Protein AF-M1NQW3-F1 (afdb_monomer_lite)

Foldseek 3Di:
DDWDQFVCVCVPDPDHDPDDGDRDIADPDDFQQDPDDGGDDDDDDPDDDDDDPVVVVVCVPRPD

Sequence (64 aa):
FTQQYQLAVCNSNRTLCKDPPDKLFTVHGLWPSNMVGPDPSKCPIKNIRKREKLLENQLKIIWP

Radius of gyration: 15.21 Å; chains: 1; bounding box: 24×30×34 Å

InterPro domains:
  IPR001568 Ribonuclease T2-like [PF00445] (1-64)
  IPR018188 Ribonuclease T2, His active site 1 [PS00530] (25-32)
  IPR036430 Ribonuclease T2-like superfamily [G3DSA:3.90.730.10] (1-64)
  IPR036430 Ribonuclease T2-like superfamily [SSF55895] (1-64)

Secondary structure (DSSP, 8-state):
-EEEEHHHHHTSSSS--SSPPPSSEEEEE-----SSSPPP-SPPPS---PPPHHHHHHHHHH--

pLDDT: mean 96.76, std 2.12, range [87.44, 98.62]

Structure (mmCIF, N/CA/C/O backbone):
data_AF-M1NQW3-F1
#
_entry.id   AF-M1NQW3-F1
#
loop_
_atom_site.group_PDB
_atom_site.id
_atom_site.type_symbol
_atom_site.label_atom_id
_atom_site.label_alt_id
_atom_site.label_comp_id
_atom_site.label_asym_id
_atom_site.label_entity_id
_atom_site.label_seq_id
_atom_site.pdbx_PDB_ins_code
_atom_site.Cartn_x
_atom_site.Cartn_y
_atom_site.Cartn_z
_atom_site.occupancy
_atom_site.B_iso_or_equiv
_atom_site.auth_seq_id
_atom_site.auth_comp_id
_atom_site.auth_asym_id
_atom_site.auth_atom_id
_atom_site.pdbx_PDB_model_num
ATOM 1 N N . PHE A 1 1 ? -1.440 -6.162 -6.815 1.00 97.88 1 PHE A N 1
ATOM 2 C CA . PHE A 1 1 ? -2.215 -5.383 -5.827 1.00 97.88 1 PHE A CA 1
ATOM 3 C C . PHE A 1 1 ? -2.236 -6.178 -4.544 1.00 97.88 1 PHE A C 1
ATOM 5 O O . PHE A 1 1 ? -2.644 -7.333 -4.586 1.00 97.88 1 PHE A O 1
ATOM 12 N N . THR A 1 2 ? -1.767 -5.588 -3.452 1.00 98.44 2 THR A N 1
ATOM 13 C CA . THR A 1 2 ? -1.571 -6.292 -2.185 1.00 98.44 2 THR A CA 1
ATOM 14 C C . THR A 1 2 ? -2.220 -5.513 -1.060 1.00 98.44 2 THR A C 1
ATOM 16 O O . THR A 1 2 ? -2.083 -4.291 -0.967 1.00 98.44 2 THR A O 1
ATOM 19 N N . GLN A 1 3 ? -2.917 -6.245 -0.202 1.00 98.62 3 GLN A N 1
ATOM 20 C CA . GLN A 1 3 ? -3.554 -5.727 0.997 1.00 98.62 3 GLN A CA 1
ATOM 21 C C . GLN A 1 3 ? -2.903 -6.356 2.228 1.00 98.62 3 GLN A C 1
ATOM 23 O O . GLN A 1 3 ? -2.335 -7.445 2.149 1.00 98.62 3 GLN A O 1
ATOM 28 N N . GLN A 1 4 ? -3.008 -5.675 3.361 1.00 98.06 4 GLN A N 1
ATOM 29 C CA . GLN A 1 4 ? -2.539 -6.144 4.657 1.00 98.06 4 GLN A CA 1
ATOM 30 C C . GLN A 1 4 ? -3.689 -6.150 5.660 1.00 98.06 4 GLN A C 1
ATOM 32 O O . GLN A 1 4 ? -4.498 -5.227 5.685 1.00 98.06 4 GLN A O 1
ATOM 37 N N . T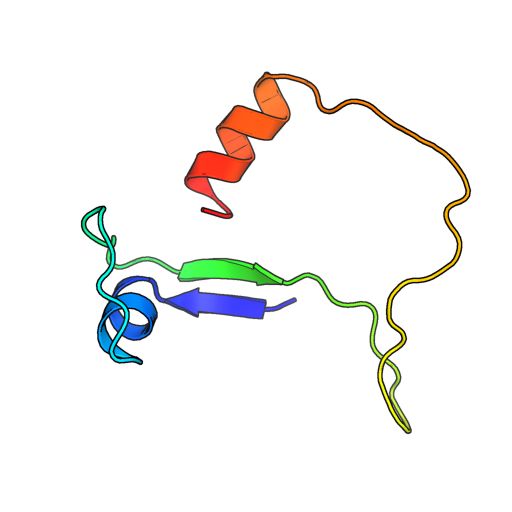YR A 1 5 ? -3.748 -7.179 6.500 1.00 98.19 5 TYR A N 1
ATOM 38 C CA . TYR A 1 5 ? -4.701 -7.236 7.603 1.00 98.19 5 TYR A CA 1
ATOM 39 C C . TYR A 1 5 ? -4.109 -6.524 8.822 1.00 98.19 5 TYR A C 1
ATOM 41 O O . TYR A 1 5 ? -3.120 -7.002 9.383 1.00 98.19 5 TYR A O 1
ATOM 49 N N . GLN A 1 6 ? -4.677 -5.385 9.225 1.00 97.44 6 GLN A N 1
ATOM 50 C CA . GLN A 1 6 ? -4.021 -4.473 10.176 1.00 97.44 6 GLN A CA 1
ATOM 51 C C . GLN A 1 6 ? -3.675 -5.137 11.514 1.00 97.44 6 GLN A C 1
ATOM 53 O O . GLN A 1 6 ? -2.558 -4.982 12.006 1.00 97.44 6 GLN A O 1
ATOM 58 N N . LEU A 1 7 ? -4.583 -5.947 12.069 1.00 96.38 7 LEU A N 1
ATOM 59 C CA . LEU A 1 7 ? -4.333 -6.652 13.329 1.00 96.38 7 LEU A CA 1
ATOM 60 C C . LEU A 1 7 ? -3.134 -7.613 13.243 1.00 96.38 7 LEU A C 1
ATOM 62 O O . LEU A 1 7 ? -2.365 -7.721 14.194 1.00 96.38 7 LEU A O 1
ATOM 66 N N . ALA A 1 8 ? -2.948 -8.296 12.110 1.00 96.88 8 ALA A N 1
ATOM 67 C CA . ALA A 1 8 ? -1.784 -9.161 11.918 1.00 96.88 8 ALA A CA 1
ATOM 68 C C . ALA A 1 8 ? -0.497 -8.342 11.755 1.00 96.88 8 ALA A C 1
ATOM 70 O O . ALA A 1 8 ? 0.535 -8.719 12.305 1.00 96.88 8 ALA A O 1
ATOM 71 N N . VAL A 1 9 ? -0.558 -7.201 11.060 1.00 96.12 9 VAL A N 1
ATOM 72 C CA . VAL A 1 9 ? 0.595 -6.300 10.897 1.00 96.12 9 VAL A CA 1
ATOM 73 C C . VAL A 1 9 ? 1.065 -5.754 12.241 1.00 96.12 9 VAL A C 1
ATOM 75 O O . VAL A 1 9 ? 2.256 -5.835 12.536 1.00 96.12 9 VAL A O 1
ATOM 78 N N . CYS A 1 10 ? 0.150 -5.281 13.086 1.00 95.56 10 CYS A N 1
ATOM 79 C CA . CYS A 1 10 ? 0.495 -4.726 14.396 1.00 95.56 10 CYS A CA 1
ATOM 80 C C . CYS A 1 10 ? 1.056 -5.749 15.389 1.00 95.56 10 CYS A C 1
ATOM 82 O O . CYS A 1 10 ? 1.694 -5.360 16.362 1.00 95.56 10 CYS A O 1
ATOM 84 N N . ASN A 1 11 ? 0.870 -7.042 15.116 1.00 94.94 11 ASN A N 1
ATOM 85 C CA . ASN A 1 11 ? 1.433 -8.139 15.900 1.00 94.94 11 ASN A CA 1
ATOM 86 C C . ASN A 1 11 ? 2.648 -8.805 15.221 1.00 94.94 11 ASN A C 1
ATOM 88 O O . ASN A 1 11 ? 3.143 -9.814 15.718 1.00 94.94 11 ASN A O 1
ATOM 92 N N . SER A 1 12 ? 3.119 -8.291 14.078 1.00 93.94 12 SER A N 1
ATOM 93 C CA . SER A 1 12 ? 4.126 -8.976 13.251 1.00 93.94 12 SER A CA 1
ATOM 94 C C . SER A 1 12 ? 5.578 -8.750 13.684 1.00 93.94 12 SER A C 1
ATOM 96 O O . SER A 1 12 ? 6.443 -9.572 13.382 1.00 93.94 12 SER A O 1
ATOM 98 N N . ASN A 1 13 ? 5.880 -7.640 14.362 1.00 92.50 13 ASN A N 1
ATOM 99 C CA . ASN A 1 13 ? 7.248 -7.248 14.697 1.00 92.50 13 ASN A CA 1
ATOM 100 C C . ASN A 1 13 ? 7.326 -6.576 16.082 1.00 92.50 13 ASN A C 1
ATOM 102 O O . ASN A 1 13 ? 6.331 -6.430 16.785 1.00 92.50 13 ASN A O 1
ATOM 106 N N . ARG A 1 14 ? 8.538 -6.180 16.500 1.00 87.44 14 ARG A N 1
ATOM 107 C CA . ARG A 1 14 ? 8.754 -5.500 17.792 1.00 87.44 14 ARG A CA 1
ATOM 108 C C . ARG A 1 14 ? 8.279 -4.043 17.806 1.00 87.44 14 ARG A C 1
ATOM 110 O O . ARG A 1 14 ? 8.254 -3.427 18.869 1.00 87.44 14 ARG A O 1
ATOM 117 N N . THR A 1 15 ? 7.959 -3.470 16.651 1.00 92.56 15 THR A N 1
ATOM 118 C CA . THR A 1 15 ? 7.497 -2.090 16.544 1.00 92.56 15 THR A CA 1
ATOM 119 C C . THR A 1 15 ? 6.005 -2.051 16.828 1.00 92.56 15 THR A C 1
ATOM 121 O O . THR A 1 15 ? 5.188 -2.460 16.012 1.00 92.56 15 THR A O 1
ATOM 124 N N . LEU A 1 16 ? 5.653 -1.534 18.002 1.00 90.62 16 LEU A N 1
ATOM 125 C CA . LEU A 1 16 ? 4.259 -1.408 18.401 1.00 90.62 16 LEU A CA 1
ATOM 126 C C . LEU A 1 16 ? 3.526 -0.376 17.529 1.00 90.62 16 LEU A C 1
ATOM 128 O O . LEU A 1 16 ? 4.020 0.738 17.320 1.00 90.62 16 LEU A O 1
ATOM 132 N N . CYS A 1 17 ? 2.322 -0.726 17.077 1.00 94.56 17 CYS A N 1
ATOM 133 C CA . CYS A 1 17 ? 1.391 0.239 16.502 1.00 94.56 17 CYS A CA 1
ATOM 134 C C . CYS A 1 17 ? 0.946 1.246 17.567 1.00 94.56 17 CYS A C 1
ATOM 136 O O . CYS A 1 17 ? 0.512 0.862 18.651 1.00 94.56 17 CYS A O 1
ATOM 138 N N . LYS A 1 18 ? 1.062 2.542 17.258 1.00 93.19 18 LYS A N 1
ATOM 139 C CA . LYS A 1 18 ? 0.619 3.615 18.162 1.00 93.19 18 LYS A CA 1
ATOM 140 C C . LYS A 1 18 ? -0.903 3.711 18.222 1.00 93.19 18 LYS A C 1
ATOM 142 O O . LYS A 1 18 ? -1.451 3.917 19.299 1.00 93.19 18 LYS A O 1
ATOM 147 N N . ASP A 1 19 ? -1.544 3.541 17.071 1.00 93.12 19 ASP A N 1
ATOM 148 C CA . ASP A 1 19 ? -2.993 3.551 16.929 1.00 93.12 19 ASP A CA 1
ATOM 149 C C . ASP A 1 19 ? -3.538 2.113 16.972 1.00 93.12 19 ASP A C 1
ATOM 151 O O . ASP A 1 19 ? -2.871 1.186 16.493 1.00 93.12 19 ASP A O 1
ATOM 155 N N . PRO A 1 20 ? -4.728 1.892 17.558 1.00 93.81 20 PRO A N 1
ATOM 156 C CA . PRO A 1 20 ? -5.341 0.571 17.594 1.00 93.81 20 PRO A CA 1
ATOM 157 C C . PRO A 1 20 ? -5.689 0.102 16.168 1.00 93.81 20 PRO A C 1
ATOM 159 O O . PRO A 1 20 ? -6.306 0.862 15.423 1.00 93.81 20 PRO A O 1
ATOM 162 N N . PRO A 1 21 ? -5.329 -1.136 15.776 1.00 94.25 21 PRO A N 1
ATOM 163 C CA . PRO A 1 21 ? -5.656 -1.652 14.452 1.00 94.25 21 PRO A CA 1
ATOM 164 C C . PRO A 1 21 ? -7.122 -2.068 14.341 1.00 94.25 21 PRO A C 1
ATOM 166 O O . PRO A 1 21 ? -7.669 -2.724 15.234 1.00 94.25 21 PRO A O 1
ATOM 169 N N . ASP A 1 22 ? -7.711 -1.813 13.178 1.00 95.94 22 ASP A N 1
ATOM 170 C CA . ASP A 1 22 ? -8.989 -2.394 12.796 1.00 95.94 22 ASP A CA 1
ATOM 171 C C . ASP A 1 22 ? -8.834 -3.870 12.397 1.00 95.94 22 ASP A C 1
ATOM 173 O O . ASP A 1 22 ? -7.773 -4.366 12.006 1.00 95.94 22 ASP A O 1
ATOM 177 N N . LYS A 1 23 ? -9.942 -4.611 12.433 1.00 97.00 23 LYS A N 1
ATOM 178 C CA . LYS A 1 23 ? -10.018 -5.978 11.894 1.00 97.00 23 LYS A CA 1
ATOM 179 C C . LYS A 1 23 ? -10.370 -5.955 10.406 1.00 97.00 23 LYS A C 1
ATOM 181 O O . LYS A 1 23 ? -11.350 -6.565 9.987 1.00 97.00 23 LYS A O 1
ATOM 186 N N . LEU A 1 24 ? -9.581 -5.231 9.613 1.00 97.81 24 LEU A N 1
ATOM 187 C CA . LEU A 1 24 ? -9.824 -4.998 8.187 1.00 97.81 24 LEU A CA 1
ATOM 188 C C . LEU A 1 24 ? -8.560 -5.198 7.346 1.00 97.81 24 LEU A C 1
ATOM 190 O O . LEU A 1 24 ? -7.433 -5.069 7.833 1.00 97.81 24 LEU A O 1
ATOM 194 N N . PHE A 1 25 ? -8.771 -5.503 6.064 1.00 98.44 25 PHE A 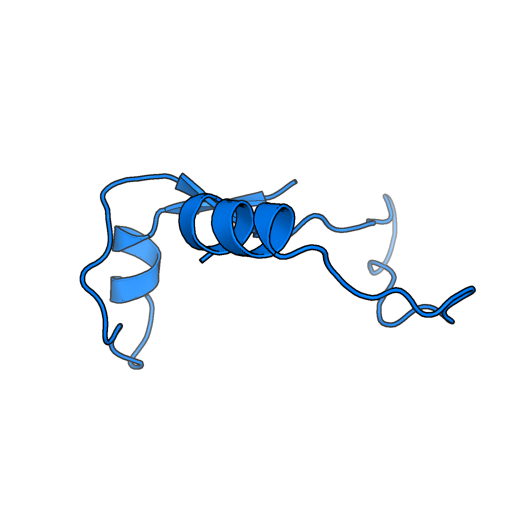N 1
ATOM 195 C CA . PHE A 1 25 ? -7.731 -5.394 5.049 1.00 98.44 25 PHE A CA 1
ATOM 196 C C . PHE A 1 25 ? -7.683 -3.961 4.519 1.00 98.44 25 PHE A C 1
ATOM 198 O O . PHE A 1 25 ? -8.697 -3.429 4.072 1.00 98.44 25 PHE A O 1
ATOM 205 N N . THR A 1 26 ? -6.499 -3.360 4.548 1.00 98.44 26 THR A N 1
ATOM 206 C CA . THR A 1 26 ? -6.208 -2.080 3.895 1.00 98.44 26 THR A CA 1
ATOM 207 C C . THR A 1 26 ? -5.098 -2.255 2.871 1.00 98.44 26 THR A C 1
ATOM 209 O O . THR A 1 26 ? -4.397 -3.271 2.856 1.00 98.44 26 THR A O 1
ATOM 212 N N . VAL A 1 27 ? -4.947 -1.297 1.961 1.00 98.62 27 VAL A N 1
ATOM 213 C CA . VAL A 1 27 ? -3.921 -1.366 0.921 1.00 98.62 27 VAL A CA 1
ATOM 214 C C . VAL A 1 27 ? -2.539 -1.380 1.573 1.00 98.62 27 VAL A C 1
ATOM 216 O O . VAL A 1 27 ? -2.248 -0.585 2.457 1.00 98.62 27 VAL A O 1
ATOM 219 N N . HIS A 1 28 ? -1.695 -2.305 1.123 1.00 98.31 28 HIS A N 1
ATOM 220 C CA . HIS A 1 28 ? -0.272 -2.331 1.449 1.00 98.31 28 HIS A CA 1
ATOM 221 C C . HIS A 1 28 ? 0.548 -1.760 0.289 1.00 98.31 28 HIS A C 1
ATOM 223 O O . HIS A 1 28 ? 1.464 -0.964 0.485 1.00 98.31 28 HIS A O 1
ATOM 229 N N . GLY A 1 29 ? 0.201 -2.152 -0.942 1.00 98.31 29 GLY A N 1
ATOM 230 C CA . GLY A 1 29 ? 0.957 -1.767 -2.122 1.00 98.31 29 GLY A CA 1
ATOM 231 C C . GLY A 1 29 ? 0.246 -2.037 -3.441 1.00 98.31 29 GLY A C 1
ATOM 232 O O . GLY A 1 29 ? -0.444 -3.044 -3.628 1.00 98.31 29 GLY A O 1
ATOM 233 N N . LEU A 1 30 ? 0.489 -1.145 -4.399 1.00 98.38 30 LEU A N 1
ATOM 234 C CA . LEU A 1 30 ? 0.253 -1.386 -5.815 1.00 98.38 30 LEU A CA 1
ATOM 235 C C . LEU A 1 30 ? 1.606 -1.352 -6.525 1.00 98.38 30 LEU A C 1
ATOM 237 O O . LEU A 1 30 ? 2.195 -0.287 -6.694 1.00 98.38 30 LEU A O 1
ATOM 241 N N . TRP A 1 31 ? 2.105 -2.527 -6.896 1.00 98.12 31 TRP A N 1
ATOM 242 C CA . TRP A 1 31 ? 3.441 -2.680 -7.460 1.00 98.12 31 TRP A CA 1
ATOM 243 C C . TRP A 1 31 ? 3.370 -2.967 -8.960 1.00 98.12 31 TRP A C 1
ATOM 245 O O . TRP A 1 31 ? 2.647 -3.883 -9.362 1.00 98.12 31 TRP A O 1
ATOM 255 N N . PRO A 1 32 ? 4.089 -2.197 -9.795 1.00 98.19 32 PRO A N 1
ATOM 256 C CA . PRO A 1 32 ? 4.498 -2.660 -11.110 1.00 98.19 32 PRO A CA 1
ATOM 257 C C . PRO A 1 32 ? 5.465 -3.830 -10.925 1.00 98.19 32 PRO A C 1
ATOM 259 O O . PRO A 1 32 ? 6.464 -3.680 -10.224 1.00 98.19 32 PRO A O 1
ATOM 262 N N . SER A 1 33 ? 5.170 -4.964 -11.554 1.00 97.81 33 SER A N 1
ATOM 263 C CA . SER A 1 33 ? 5.955 -6.186 -11.389 1.00 97.81 33 SER A CA 1
ATOM 264 C C . SER A 1 33 ? 6.304 -6.815 -12.730 1.00 97.81 33 SER A C 1
ATOM 266 O O . SER A 1 33 ? 5.550 -6.693 -13.699 1.00 97.81 33 SER A O 1
ATOM 268 N N . ASN A 1 34 ? 7.451 -7.487 -12.778 1.00 98.25 34 ASN A N 1
ATOM 269 C CA . ASN A 1 34 ? 7.897 -8.250 -13.936 1.00 98.25 34 ASN A CA 1
ATOM 270 C C . ASN A 1 34 ? 7.517 -9.725 -13.770 1.00 98.25 34 ASN A C 1
ATOM 272 O O . ASN A 1 34 ? 7.549 -10.272 -12.674 1.00 98.25 34 ASN A O 1
ATOM 276 N N . MET A 1 35 ? 7.202 -10.403 -14.875 1.00 98.25 35 MET A N 1
ATOM 277 C CA . MET A 1 35 ? 6.956 -11.855 -14.848 1.00 98.25 35 MET A CA 1
ATOM 278 C C . MET A 1 35 ? 8.243 -12.664 -14.641 1.00 98.25 35 MET A C 1
ATOM 280 O O . MET A 1 35 ? 8.199 -13.792 -14.159 1.00 98.25 35 MET A O 1
ATOM 284 N N . VAL A 1 36 ? 9.384 -12.102 -15.047 1.00 98.31 36 VAL A N 1
ATOM 285 C CA . VAL A 1 36 ? 10.702 -12.732 -14.962 1.00 98.31 36 VAL A CA 1
ATOM 286 C C . VAL A 1 36 ? 11.695 -11.714 -14.424 1.00 98.31 36 VAL A C 1
ATOM 288 O O . VAL A 1 36 ? 11.758 -10.585 -14.908 1.00 98.31 36 VAL A O 1
ATOM 291 N N . GLY A 1 37 ? 12.509 -12.145 -13.463 1.00 97.12 37 GLY A N 1
ATOM 292 C CA . GLY A 1 37 ? 13.499 -11.291 -12.819 1.00 97.12 37 GLY A CA 1
ATOM 293 C C . GLY A 1 37 ? 12.890 -10.306 -11.811 1.00 97.12 37 GLY A C 1
ATOM 294 O O . GLY A 1 37 ? 11.713 -10.410 -11.475 1.00 97.12 37 GLY A O 1
ATOM 295 N N . PRO A 1 38 ? 13.703 -9.380 -11.280 1.00 98.38 38 PRO A N 1
ATOM 296 C CA . PRO A 1 38 ? 13.273 -8.451 -10.239 1.00 98.38 38 PRO A CA 1
ATOM 297 C C . PRO A 1 38 ? 12.247 -7.423 -10.723 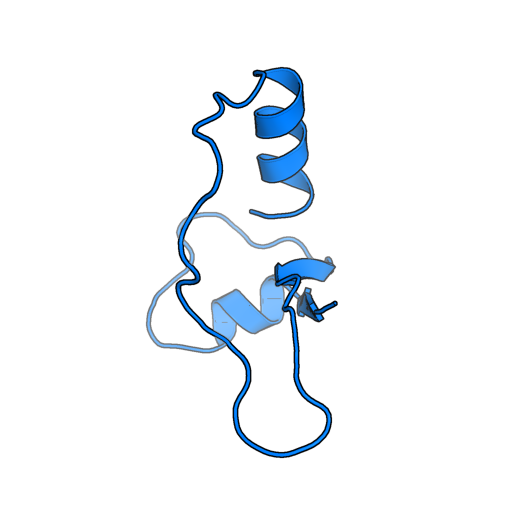1.00 98.38 38 PRO A C 1
ATOM 299 O O . PRO A 1 38 ? 12.286 -6.975 -11.873 1.00 98.38 38 PRO A O 1
ATOM 302 N N . ASP A 1 39 ? 11.393 -6.980 -9.802 1.00 98.44 39 ASP A N 1
ATOM 303 C CA . ASP A 1 39 ? 10.459 -5.882 -10.038 1.00 98.44 39 ASP A CA 1
ATOM 304 C C . ASP A 1 39 ? 11.190 -4.536 -10.176 1.00 98.44 39 ASP A C 1
ATOM 306 O O . ASP A 1 39 ? 12.185 -4.283 -9.482 1.00 98.44 39 ASP A O 1
ATOM 310 N N . PRO A 1 40 ? 10.714 -3.637 -11.056 1.00 98.12 40 PRO A N 1
ATOM 311 C CA . PRO A 1 40 ? 11.284 -2.306 -11.175 1.00 98.12 40 PRO A CA 1
ATOM 312 C C . PRO A 1 40 ? 11.062 -1.499 -9.890 1.00 98.12 40 PRO A C 1
ATOM 314 O O . PRO A 1 40 ? 10.022 -1.580 -9.238 1.00 98.12 40 PRO A O 1
ATOM 317 N N . SER A 1 41 ? 12.029 -0.649 -9.545 1.00 98.00 41 SER A N 1
ATOM 318 C CA . SER A 1 41 ? 11.953 0.222 -8.371 1.00 98.00 41 SER A CA 1
ATOM 319 C C . SER A 1 41 ? 12.579 1.582 -8.664 1.00 98.00 41 SER A C 1
ATOM 321 O O . SER A 1 41 ? 13.565 1.671 -9.392 1.00 98.00 41 SER A O 1
ATOM 323 N N . LYS A 1 42 ? 12.000 2.648 -8.091 1.00 97.12 42 LYS A N 1
ATOM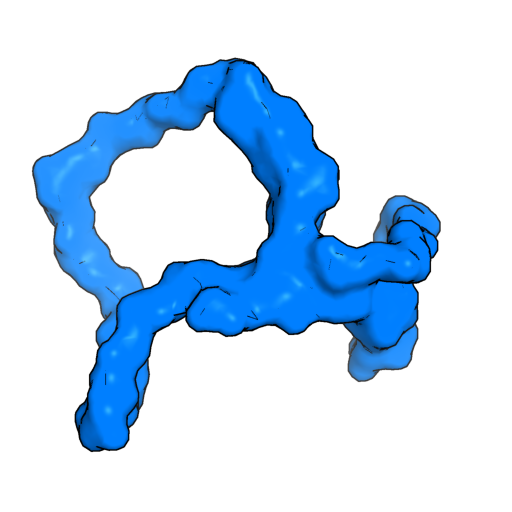 324 C CA . LYS A 1 42 ? 12.484 4.041 -8.198 1.00 97.12 42 LYS A CA 1
ATOM 325 C C . LYS A 1 42 ? 12.693 4.518 -9.647 1.00 97.12 42 LYS A C 1
ATOM 327 O O . LYS A 1 42 ? 13.738 5.062 -9.993 1.00 97.12 42 LYS A O 1
ATOM 332 N N . CYS A 1 43 ? 11.686 4.320 -10.496 1.00 97.19 43 CYS A N 1
ATOM 333 C CA . CYS A 1 43 ? 11.733 4.757 -11.891 1.00 97.19 43 CYS A CA 1
ATOM 334 C C . CYS A 1 43 ? 11.875 6.292 -12.025 1.00 97.19 43 CYS A C 1
ATOM 336 O O . CYS A 1 43 ? 11.350 7.028 -11.183 1.00 97.19 43 CYS A O 1
ATOM 338 N N . PRO A 1 44 ? 12.504 6.792 -13.107 1.00 98.19 44 PRO A N 1
ATOM 339 C CA . PRO A 1 44 ? 12.520 8.218 -13.424 1.00 98.19 44 PRO A CA 1
ATOM 340 C C . PRO A 1 44 ? 11.101 8.795 -13.527 1.00 98.19 44 PRO A C 1
ATOM 342 O O . PRO A 1 44 ? 10.246 8.250 -14.231 1.00 98.19 44 PRO A O 1
ATOM 345 N N . ILE A 1 45 ? 10.848 9.909 -12.835 1.00 97.75 45 ILE A N 1
ATOM 346 C CA . ILE A 1 45 ? 9.537 10.569 -12.844 1.00 97.75 45 ILE A CA 1
ATOM 347 C C . ILE A 1 45 ? 9.370 11.446 -14.086 1.00 97.75 45 ILE A C 1
ATOM 349 O O . ILE A 1 45 ? 10.308 12.098 -14.537 1.00 97.75 45 ILE A O 1
ATOM 353 N N . LYS A 1 46 ? 8.149 11.495 -14.626 1.00 97.81 46 LYS A N 1
ATOM 354 C CA . LYS A 1 46 ? 7.809 12.350 -15.777 1.00 97.81 46 LYS A CA 1
ATOM 355 C C . LYS A 1 46 ? 7.202 13.692 -15.372 1.00 97.81 46 LYS A C 1
ATOM 357 O O . LYS A 1 46 ? 7.195 14.628 -16.162 1.00 97.81 46 LYS A O 1
ATOM 362 N N . ASN A 1 47 ? 6.636 13.780 -14.172 1.00 96.75 47 ASN A N 1
ATOM 363 C CA . ASN A 1 47 ? 5.988 14.980 -13.662 1.00 96.75 47 ASN A CA 1
ATOM 364 C C . ASN A 1 47 ? 5.985 15.000 -12.128 1.00 96.75 47 ASN A C 1
ATOM 366 O O . ASN A 1 47 ? 6.152 13.973 -11.473 1.00 96.75 47 ASN A O 1
ATOM 370 N N . ILE A 1 48 ? 5.776 16.191 -11.569 1.00 96.81 48 ILE A N 1
ATOM 371 C CA . ILE A 1 48 ? 5.560 16.411 -10.137 1.00 96.81 48 ILE A CA 1
ATOM 372 C C . ILE A 1 48 ? 4.116 16.885 -9.966 1.00 96.81 48 ILE A C 1
ATOM 374 O O . ILE A 1 48 ? 3.664 17.779 -10.683 1.00 96.81 48 ILE A O 1
ATOM 378 N N . ARG A 1 49 ? 3.374 16.274 -9.039 1.00 96.38 49 ARG A N 1
ATOM 379 C CA . ARG A 1 49 ? 1.969 16.595 -8.750 1.00 96.38 49 ARG A CA 1
ATOM 380 C C . ARG A 1 49 ? 1.771 16.807 -7.254 1.00 96.38 49 ARG A C 1
ATOM 382 O O . ARG A 1 49 ? 2.447 16.180 -6.443 1.00 96.38 49 ARG A O 1
ATOM 389 N N . LYS A 1 50 ? 0.820 17.672 -6.900 1.00 97.19 50 LYS A N 1
ATOM 390 C CA . LYS A 1 50 ? 0.311 17.804 -5.529 1.00 97.19 50 LYS A CA 1
ATOM 391 C C . LYS A 1 50 ? -0.917 16.909 -5.362 1.00 97.19 50 LYS A C 1
ATOM 393 O O . LYS A 1 50 ? -1.642 16.687 -6.330 1.00 97.19 50 LYS A O 1
ATOM 398 N N . ARG A 1 51 ? -1.126 16.380 -4.155 1.00 96.56 51 ARG A N 1
ATOM 399 C CA . ARG A 1 51 ? -2.342 15.634 -3.813 1.00 96.56 51 ARG A CA 1
ATOM 400 C C . ARG A 1 51 ? -3.425 16.598 -3.350 1.00 96.56 51 ARG A C 1
ATOM 402 O O . ARG A 1 51 ? -3.145 17.532 -2.604 1.00 96.56 51 ARG A O 1
ATOM 409 N N . GLU A 1 52 ? -4.652 16.333 -3.776 1.00 96.94 52 GLU A N 1
ATOM 410 C CA . GLU A 1 52 ? -5.835 17.027 -3.276 1.00 96.94 52 GLU A CA 1
ATOM 411 C C . GLU A 1 52 ? -6.201 16.527 -1.876 1.00 96.94 52 GLU A C 1
ATOM 413 O O . GLU A 1 52 ? -6.079 15.335 -1.585 1.00 96.94 52 GLU A O 1
ATOM 418 N N . LYS A 1 53 ? -6.726 17.412 -1.020 1.00 96.94 53 LYS A N 1
ATOM 419 C CA . LYS A 1 53 ? -7.104 17.061 0.365 1.00 96.94 53 LYS A CA 1
ATOM 420 C C . LYS A 1 53 ? -8.101 15.903 0.437 1.00 96.94 53 LYS A C 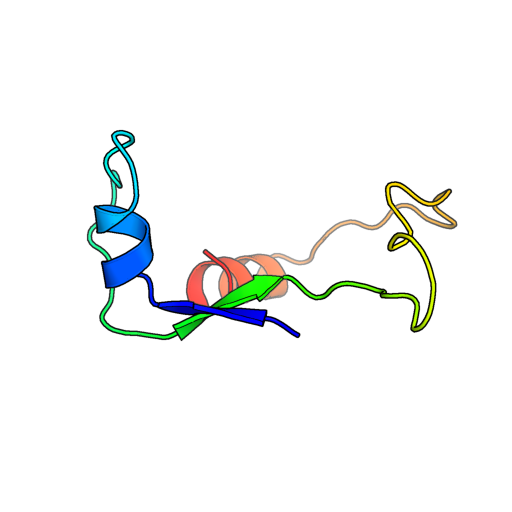1
ATOM 422 O O . LYS A 1 53 ? -8.028 15.076 1.341 1.00 96.94 53 LYS A O 1
ATOM 427 N N . LEU A 1 54 ? -9.022 15.831 -0.525 1.00 97.56 54 LEU A N 1
ATOM 428 C CA . LEU A 1 54 ? -9.996 14.743 -0.609 1.00 97.56 54 LEU A CA 1
ATOM 429 C C . LEU A 1 54 ? -9.309 13.382 -0.791 1.00 97.56 54 LEU A C 1
ATOM 431 O O . LEU A 1 54 ? -9.674 12.420 -0.120 1.00 97.56 54 LEU A O 1
ATOM 435 N N . LEU A 1 55 ? -8.287 13.320 -1.650 1.00 97.81 55 LEU A N 1
ATOM 436 C CA . LEU A 1 55 ? -7.511 12.103 -1.874 1.00 97.81 55 LEU A CA 1
ATOM 437 C C . LEU A 1 55 ? -6.739 11.706 -0.612 1.00 97.81 55 LEU A C 1
ATOM 439 O O . LEU A 1 55 ? -6.728 10.539 -0.242 1.00 97.81 55 LEU A O 1
ATOM 443 N N . GLU A 1 56 ? -6.129 12.665 0.084 1.00 97.94 56 GLU A N 1
ATOM 444 C CA . GLU A 1 56 ? -5.409 12.384 1.334 1.00 97.94 56 GLU A CA 1
ATOM 445 C C . GLU A 1 56 ? -6.330 11.821 2.422 1.00 97.94 56 GLU A C 1
ATOM 447 O O . GLU A 1 56 ? -5.945 10.897 3.134 1.00 97.94 56 GLU A O 1
ATOM 452 N N . ASN A 1 57 ? -7.561 12.327 2.520 1.00 97.94 57 ASN A N 1
A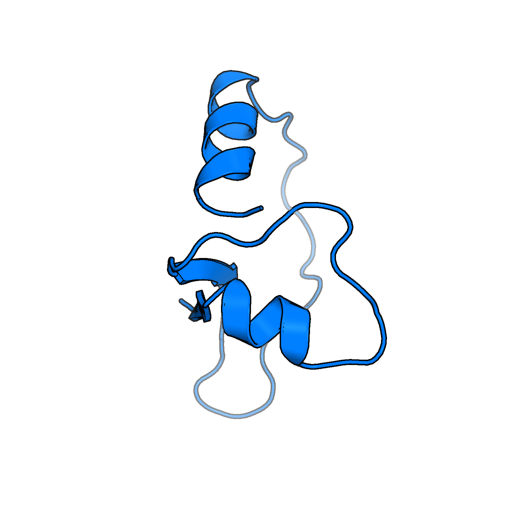TOM 453 C CA . ASN A 1 57 ? -8.549 11.806 3.462 1.00 97.94 57 ASN A CA 1
ATOM 454 C C . ASN A 1 57 ? -8.977 10.375 3.127 1.00 97.94 57 ASN A C 1
ATOM 456 O O . ASN A 1 57 ? -9.127 9.565 4.036 1.00 97.94 57 ASN A O 1
ATOM 460 N N . GLN A 1 58 ? -9.135 10.045 1.843 1.00 98.19 58 GLN A N 1
ATOM 461 C CA . GLN A 1 58 ? -9.424 8.671 1.429 1.00 98.19 58 GLN A CA 1
ATOM 462 C C . GLN A 1 58 ? -8.260 7.737 1.769 1.00 98.19 58 GLN A C 1
ATOM 464 O O . GLN A 1 58 ? -8.487 6.664 2.324 1.00 98.19 58 GLN A O 1
ATOM 469 N N . LEU A 1 59 ? -7.020 8.162 1.502 1.00 98.06 59 LEU A N 1
ATOM 470 C CA . LEU A 1 59 ? -5.823 7.366 1.778 1.00 98.06 59 LEU A CA 1
ATOM 471 C C . LEU A 1 59 ? -5.660 7.049 3.266 1.00 98.06 59 LEU A C 1
ATOM 473 O O . LEU A 1 59 ? -5.362 5.909 3.582 1.00 98.06 59 LEU A O 1
ATOM 477 N N . LYS A 1 60 ? -5.966 7.978 4.180 1.00 96.88 60 LYS A N 1
ATOM 478 C CA . LYS A 1 60 ? -5.944 7.703 5.633 1.00 96.88 60 LYS A CA 1
ATOM 479 C C . LYS A 1 60 ? -6.846 6.541 6.065 1.00 96.88 60 LYS A C 1
ATOM 481 O O . LYS A 1 60 ? -6.627 5.983 7.130 1.00 96.88 60 LYS A O 1
ATOM 486 N N . ILE A 1 61 ? -7.872 6.222 5.277 1.00 96.62 61 ILE A N 1
ATOM 487 C CA . ILE A 1 61 ? -8.832 5.155 5.579 1.00 96.62 61 ILE A CA 1
ATOM 488 C C . ILE A 1 61 ? -8.449 3.874 4.832 1.00 96.62 61 ILE A C 1
ATOM 490 O O . ILE A 1 61 ? -8.385 2.802 5.424 1.00 96.62 61 ILE A O 1
ATOM 494 N N . ILE A 1 62 ? -8.194 3.969 3.523 1.00 97.75 62 ILE A N 1
ATOM 495 C CA . ILE A 1 62 ? -7.987 2.786 2.671 1.00 97.75 62 ILE A CA 1
ATOM 496 C C . ILE A 1 62 ? -6.528 2.322 2.619 1.00 97.75 62 ILE A C 1
ATOM 498 O O . ILE A 1 62 ? -6.275 1.173 2.266 1.00 97.75 62 ILE A O 1
ATOM 502 N N . TRP A 1 63 ? -5.576 3.202 2.932 1.00 98.00 63 TRP A N 1
ATOM 503 C CA . TRP A 1 63 ? -4.130 2.966 2.896 1.00 98.00 63 TRP A CA 1
ATOM 504 C C . TRP A 1 63 ? -3.417 3.713 4.047 1.00 98.00 63 TRP A C 1
ATOM 506 O O . TRP A 1 63 ? -2.618 4.619 3.784 1.00 98.00 63 TRP A O 1
ATOM 516 N N . PRO A 1 64 ? -3.748 3.382 5.310 1.00 95.56 64 PRO A N 1
ATOM 517 C CA . PRO A 1 64 ? -3.097 3.963 6.479 1.00 95.56 64 PRO A CA 1
ATOM 518 C C . PRO A 1 64 ? -1.632 3.530 6.613 1.00 95.56 64 PRO A C 1
ATOM 520 O O . PRO A 1 64 ? -1.284 2.415 6.149 1.00 95.56 64 PRO A O 1
#

Organism: NCBI:txid356590